Protein AF-A0A9P6BIK3-F1 (afdb_monomer)

Sequence (146 aa):
MAERALLTRTKIQDAINNRCEQMKGCTSKMLDSILERHKGKVAIDRVQVAAGDNAVNEQDPSVVKETVAAHFKDWHGPRRILPLEDQPRWKAQYEPKDWIDPAWYQGLMSPPTQEEFKAAISNSPIRKAPGHSGVSNDLFMRQGDL

Mean predicted aligned error: 14.15 Å

Foldseek 3Di:
DVVVVVVVVVVVVVVVVVLVVCVVPPVVVNCCVVVVVDPPDDDQQWDWDDDDPDTDIDRPPVVSVVVVVVVVCVVPDDDPDDPVVVVVVVVVVPPDDPPDDPVVCVCVPPDDDPVNVVVCLVPDDPPDQDDPVRDGSVVVVVVPHD

Solvent-accessible surface area (backbone atoms only — not comparable to full-atom values): 9235 Å² total; per-residue (Å²): 113,68,68,62,53,51,56,49,51,51,53,52,50,52,53,52,52,53,48,59,48,22,66,75,78,35,51,65,61,44,49,29,61,76,68,66,57,71,80,74,82,87,73,84,67,62,40,79,42,79,58,82,99,42,75,43,80,42,60,53,70,67,60,37,52,52,52,52,52,52,51,52,51,57,74,69,36,87,75,88,73,72,59,60,87,80,31,64,72,57,45,64,66,71,46,89,51,94,90,55,67,72,72,81,55,63,66,68,88,50,80,84,50,73,65,57,51,50,52,52,57,73,71,46,75,71,87,54,84,44,57,98,83,66,63,36,62,55,55,65,66,67,63,76,72,131

Structure (mmCIF, N/CA/C/O backbone):
data_AF-A0A9P6BIK3-F1
#
_entry.id   AF-A0A9P6BIK3-F1
#
loop_
_atom_site.group_PDB
_atom_site.id
_atom_site.type_symbol
_atom_site.label_atom_id
_atom_site.label_alt_id
_atom_site.label_comp_id
_atom_site.label_asym_id
_atom_site.label_entity_id
_atom_site.label_seq_id
_atom_site.pdbx_PDB_ins_code
_atom_site.Cartn_x
_atom_site.Cartn_y
_atom_site.Cartn_z
_atom_site.occupancy
_atom_site.B_iso_or_equiv
_atom_site.auth_seq_id
_atom_site.auth_comp_id
_atom_site.auth_asym_id
_atom_site.auth_atom_id
_atom_site.pdbx_PDB_model_num
ATOM 1 N N . MET A 1 1 ? 55.243 -21.955 -14.962 1.00 62.47 1 MET A N 1
ATOM 2 C CA . MET A 1 1 ? 54.424 -22.812 -14.062 1.00 62.47 1 MET A CA 1
ATOM 3 C C . MET A 1 1 ? 54.440 -22.341 -12.605 1.00 62.47 1 MET A C 1
ATOM 5 O O . MET A 1 1 ? 53.369 -22.269 -12.018 1.00 62.47 1 MET A O 1
ATOM 9 N N . ALA A 1 2 ? 55.593 -21.963 -12.038 1.00 77.19 2 ALA A N 1
ATOM 10 C CA . ALA A 1 2 ? 55.700 -21.490 -10.648 1.00 77.19 2 ALA A CA 1
ATOM 11 C C . ALA A 1 2 ? 54.886 -20.214 -10.335 1.00 77.19 2 ALA A C 1
ATOM 13 O O . ALA A 1 2 ? 54.229 -20.135 -9.303 1.00 77.19 2 ALA A O 1
ATOM 14 N N . GLU A 1 3 ? 54.853 -19.249 -11.255 1.00 83.19 3 GLU A N 1
ATOM 15 C CA . GLU A 1 3 ? 54.121 -17.983 -11.089 1.00 83.19 3 GLU A CA 1
ATOM 16 C C . GLU A 1 3 ? 52.601 -18.180 -10.956 1.00 83.19 3 GLU A C 1
ATOM 18 O O . GLU A 1 3 ? 51.952 -17.596 -10.092 1.00 83.19 3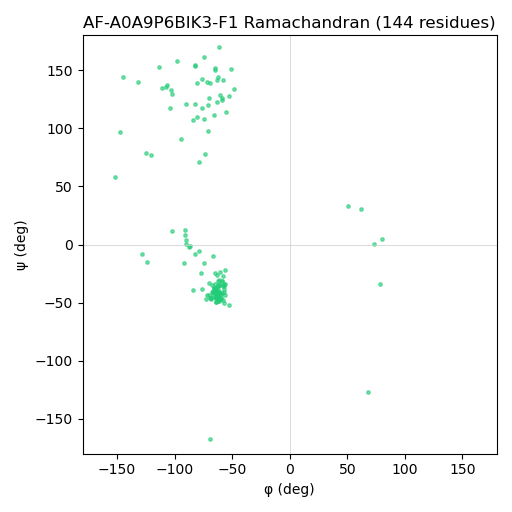 GLU A O 1
ATOM 23 N N . ARG A 1 4 ? 52.029 -19.097 -11.747 1.00 86.38 4 ARG A N 1
ATOM 24 C CA . ARG A 1 4 ? 50.607 -19.458 -11.666 1.00 86.38 4 ARG A CA 1
ATOM 25 C C . ARG A 1 4 ? 50.268 -20.138 -10.337 1.00 86.38 4 ARG A C 1
ATOM 27 O O . ARG A 1 4 ? 49.198 -19.894 -9.784 1.00 86.38 4 ARG A O 1
ATOM 34 N N . ALA A 1 5 ? 51.170 -20.974 -9.822 1.00 88.19 5 ALA A N 1
ATOM 35 C CA . ALA A 1 5 ? 51.005 -21.617 -8.521 1.00 88.19 5 ALA A CA 1
ATOM 36 C C . ALA A 1 5 ? 51.063 -20.591 -7.377 1.00 88.19 5 ALA A C 1
ATOM 38 O O . ALA A 1 5 ? 50.228 -20.635 -6.473 1.00 88.19 5 ALA A O 1
ATOM 39 N N . LEU A 1 6 ? 51.980 -19.620 -7.459 1.00 91.75 6 LEU A N 1
ATOM 40 C CA . LEU A 1 6 ? 52.075 -18.516 -6.504 1.00 91.75 6 LEU A CA 1
ATOM 41 C C . LEU A 1 6 ? 50.801 -17.662 -6.509 1.00 91.75 6 LEU A C 1
ATOM 43 O O . LEU A 1 6 ? 50.211 -17.453 -5.453 1.00 91.75 6 LEU A O 1
ATOM 47 N N . LEU A 1 7 ? 50.325 -17.265 -7.691 1.00 94.06 7 LEU A N 1
ATOM 48 C CA . LEU A 1 7 ? 49.086 -16.499 -7.851 1.00 94.06 7 LEU A CA 1
ATOM 49 C C . LEU A 1 7 ? 47.857 -17.249 -7.313 1.00 94.06 7 LEU A C 1
ATOM 51 O O . LEU A 1 7 ? 46.916 -16.653 -6.797 1.00 94.06 7 LEU A O 1
ATOM 55 N N . THR A 1 8 ? 47.837 -18.572 -7.454 1.00 92.25 8 THR A N 1
ATOM 56 C CA . THR A 1 8 ? 46.741 -19.394 -6.924 1.00 92.25 8 THR A CA 1
ATOM 57 C C . THR A 1 8 ? 46.785 -19.418 -5.399 1.00 92.25 8 THR A C 1
ATOM 59 O O . THR A 1 8 ? 45.757 -19.240 -4.749 1.00 92.25 8 THR A O 1
ATOM 62 N N . ARG A 1 9 ? 47.978 -19.575 -4.815 1.00 93.50 9 ARG A N 1
ATOM 63 C CA . ARG A 1 9 ? 48.172 -19.562 -3.362 1.00 93.50 9 ARG A CA 1
ATOM 64 C C . ARG A 1 9 ? 47.781 -18.222 -2.740 1.00 93.50 9 ARG A C 1
ATOM 66 O O . ARG A 1 9 ? 47.122 -18.228 -1.704 1.00 93.50 9 ARG A O 1
ATOM 73 N N . THR A 1 10 ? 48.150 -17.102 -3.360 1.00 94.69 10 THR A N 1
ATOM 74 C CA . THR A 1 10 ? 47.768 -15.771 -2.862 1.00 94.69 10 THR A CA 1
ATOM 75 C C . THR A 1 10 ? 46.255 -15.594 -2.885 1.00 94.69 10 THR A C 1
ATOM 77 O O . THR A 1 10 ? 45.674 -15.286 -1.853 1.00 94.69 10 THR A O 1
ATOM 80 N N . LYS A 1 11 ? 45.590 -15.944 -3.994 1.00 94.19 11 LYS A N 1
ATOM 81 C CA . LYS A 1 11 ? 44.120 -15.896 -4.097 1.00 94.19 11 LYS A CA 1
ATOM 82 C C . LYS A 1 11 ? 43.410 -16.738 -3.035 1.00 94.19 11 LYS A C 1
ATOM 84 O O . LYS A 1 11 ? 42.398 -16.305 -2.489 1.00 94.19 11 LYS A O 1
ATOM 89 N N . ILE A 1 12 ? 43.923 -17.937 -2.746 1.00 93.50 12 ILE A N 1
ATOM 90 C CA . ILE A 1 12 ? 43.374 -18.797 -1.686 1.00 93.50 12 ILE A CA 1
ATOM 91 C C . ILE A 1 12 ? 43.531 -18.116 -0.324 1.00 93.50 12 ILE A C 1
ATOM 93 O O . ILE A 1 12 ? 42.576 -18.074 0.451 1.00 93.50 12 ILE A O 1
ATOM 97 N N . GLN A 1 13 ? 44.708 -17.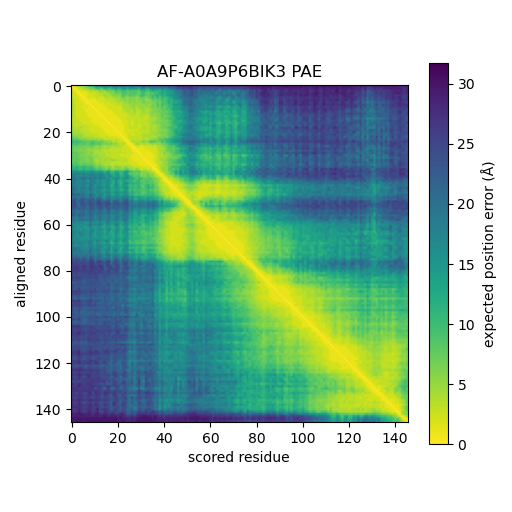556 -0.040 1.00 95.38 13 GLN A N 1
ATOM 98 C CA . GLN A 1 13 ? 44.965 -16.874 1.225 1.00 95.38 13 GLN A CA 1
ATOM 99 C C . GLN A 1 13 ? 44.080 -15.632 1.399 1.00 95.38 13 GLN A C 1
ATOM 101 O O . GLN A 1 13 ? 43.509 -15.435 2.471 1.00 95.38 13 GLN A O 1
ATOM 106 N N . ASP A 1 14 ? 43.909 -14.842 0.341 1.00 94.69 14 ASP A N 1
ATOM 107 C CA . ASP A 1 14 ? 43.051 -13.656 0.342 1.00 94.69 14 ASP A CA 1
ATOM 108 C C . ASP A 1 14 ? 41.586 -14.031 0.597 1.00 94.69 14 ASP A C 1
ATOM 110 O O . ASP A 1 14 ? 40.903 -13.389 1.396 1.00 94.69 14 ASP A O 1
ATOM 114 N N . ALA A 1 15 ? 41.107 -15.120 -0.014 1.00 89.75 15 ALA A N 1
ATOM 115 C CA . ALA A 1 15 ? 39.757 -15.629 0.218 1.00 89.75 15 ALA A CA 1
ATOM 116 C C . ALA A 1 15 ? 39.548 -16.095 1.671 1.00 89.75 15 ALA A C 1
ATOM 118 O O . ALA A 1 15 ? 38.490 -15.838 2.252 1.00 89.75 15 ALA A O 1
ATOM 119 N N . ILE A 1 16 ? 40.553 -16.744 2.272 1.00 91.44 16 ILE A N 1
ATOM 120 C CA . ILE A 1 16 ? 40.523 -17.156 3.684 1.00 91.44 16 ILE A CA 1
ATOM 121 C C . ILE A 1 16 ? 40.466 -15.926 4.595 1.00 91.44 16 ILE A C 1
ATOM 123 O O . ILE A 1 16 ? 39.603 -15.856 5.470 1.00 91.44 16 ILE A O 1
ATOM 127 N N . ASN A 1 17 ? 41.341 -14.945 4.370 1.00 92.69 17 ASN A N 1
ATOM 128 C CA . ASN A 1 17 ? 41.408 -13.732 5.183 1.00 92.69 17 ASN A CA 1
ATOM 129 C C . ASN A 1 17 ? 40.092 -12.943 5.113 1.00 92.69 17 ASN A C 1
ATOM 131 O O . ASN A 1 17 ? 39.511 -12.629 6.152 1.00 92.69 17 ASN A O 1
ATOM 135 N N . ASN A 1 18 ? 39.562 -12.731 3.904 1.00 88.94 18 ASN A N 1
ATOM 136 C CA . ASN A 1 18 ? 38.284 -12.052 3.688 1.00 88.94 18 ASN A CA 1
ATOM 137 C C . ASN A 1 18 ? 37.127 -12.784 4.397 1.00 88.94 18 ASN A C 1
ATOM 139 O O . ASN A 1 18 ? 36.299 -12.158 5.057 1.00 88.94 18 ASN A O 1
ATOM 143 N N . ARG A 1 19 ? 37.091 -14.125 4.357 1.00 86.19 19 ARG A N 1
ATOM 144 C CA . ARG A 1 19 ? 36.086 -14.906 5.101 1.00 86.19 19 ARG A CA 1
ATOM 145 C C . ARG A 1 19 ? 36.222 -14.724 6.617 1.00 86.19 19 ARG A C 1
ATOM 147 O O . ARG A 1 19 ? 35.214 -14.532 7.295 1.00 86.19 19 ARG A O 1
ATOM 154 N N . CYS A 1 20 ? 37.443 -14.756 7.148 1.00 8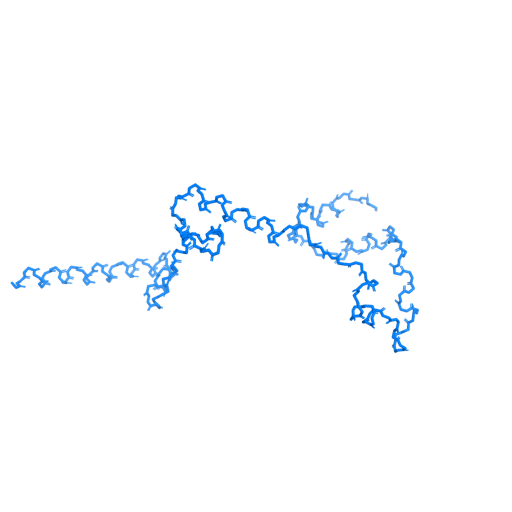9.75 20 CYS A N 1
ATOM 155 C CA . CYS A 1 20 ? 37.709 -14.533 8.572 1.00 89.75 20 CYS A CA 1
ATOM 156 C C . CYS A 1 20 ? 37.287 -13.129 9.035 1.00 89.75 20 CYS A C 1
ATOM 158 O O . CYS A 1 20 ? 36.791 -12.976 10.151 1.00 89.75 20 CYS A O 1
ATOM 160 N N . GLU A 1 21 ? 37.451 -12.111 8.193 1.00 90.88 21 GLU A N 1
ATOM 161 C CA . GLU A 1 21 ? 36.980 -10.748 8.462 1.00 90.88 21 GLU A CA 1
ATOM 162 C C . GLU A 1 21 ? 35.452 -10.651 8.427 1.00 90.88 21 GLU A C 1
ATOM 164 O O . GLU A 1 21 ? 34.838 -10.110 9.352 1.00 90.88 21 GLU A O 1
ATOM 169 N N . GLN A 1 22 ? 34.813 -11.235 7.408 1.00 89.94 22 GLN A N 1
ATOM 170 C CA . GLN A 1 22 ? 33.352 -11.256 7.300 1.00 89.94 22 GLN A CA 1
ATOM 171 C C . GLN A 1 22 ? 32.701 -11.999 8.471 1.00 89.94 22 GLN A C 1
ATOM 173 O O . GLN A 1 22 ? 31.660 -11.567 8.960 1.00 89.94 22 GLN A O 1
ATOM 178 N N . MET A 1 23 ? 33.335 -13.055 8.984 1.00 87.00 23 MET A N 1
ATOM 179 C CA . MET A 1 23 ? 32.874 -13.767 10.178 1.00 87.00 23 MET A CA 1
ATOM 180 C C . MET A 1 23 ? 32.856 -12.877 11.433 1.00 87.00 23 MET A C 1
ATOM 182 O O . MET A 1 23 ? 31.999 -13.064 12.292 1.00 87.00 23 MET A O 1
ATOM 186 N N . LYS A 1 24 ? 33.762 -11.895 11.535 1.00 87.56 24 LYS A N 1
ATOM 187 C CA . LYS A 1 24 ? 33.846 -10.979 12.686 1.00 87.56 24 LYS A CA 1
ATOM 188 C C . LYS A 1 24 ? 32.884 -9.794 12.585 1.00 87.56 24 LYS A C 1
ATOM 190 O O . LYS A 1 24 ? 32.334 -9.384 13.600 1.00 87.56 24 LYS A O 1
ATOM 195 N N . GLY A 1 25 ? 32.715 -9.222 11.389 1.00 85.88 25 GLY A N 1
ATOM 196 C CA . GLY A 1 25 ? 32.028 -7.931 11.221 1.00 85.88 25 GLY A CA 1
ATOM 197 C C . GLY A 1 25 ? 30.826 -7.916 10.274 1.00 85.88 25 GLY A C 1
ATOM 198 O O . GLY A 1 25 ? 30.075 -6.945 10.277 1.00 85.88 25 GLY A O 1
ATOM 199 N N . CYS A 1 26 ? 30.633 -8.940 9.438 1.00 84.44 26 CYS A N 1
ATOM 200 C CA . CYS A 1 26 ? 29.646 -8.937 8.348 1.00 84.44 26 CYS A CA 1
ATOM 201 C C . CYS A 1 26 ? 29.144 -10.360 8.021 1.00 84.44 26 CYS A C 1
ATOM 203 O O . CYS A 1 26 ? 29.251 -10.824 6.882 1.00 84.44 26 CYS A O 1
ATOM 205 N N . THR A 1 27 ? 28.566 -11.055 9.005 1.00 88.12 27 THR A N 1
ATOM 206 C CA . THR A 1 27 ? 28.116 -12.455 8.862 1.00 88.12 27 THR A CA 1
ATOM 207 C C . THR A 1 27 ? 27.089 -12.658 7.746 1.00 88.12 27 THR A C 1
ATOM 209 O O . THR A 1 27 ? 27.126 -13.688 7.080 1.00 88.12 27 THR A O 1
ATOM 212 N N . SER A 1 28 ? 26.234 -11.667 7.455 1.00 86.12 28 SER A N 1
ATOM 213 C CA . SER A 1 28 ? 25.321 -11.730 6.300 1.00 86.12 28 SER A CA 1
ATOM 214 C C . SER A 1 28 ? 26.077 -11.869 4.980 1.00 86.12 28 SER A C 1
ATOM 216 O O . SER A 1 28 ? 25.732 -12.731 4.185 1.00 86.12 28 SER A O 1
ATOM 218 N N . LYS A 1 29 ? 27.140 -11.080 4.759 1.00 84.69 29 LYS A N 1
ATOM 219 C CA . LYS A 1 29 ? 27.929 -11.153 3.516 1.00 84.69 29 LYS A CA 1
ATOM 220 C C . LYS A 1 29 ? 28.614 -12.512 3.367 1.00 84.69 29 LYS A C 1
ATOM 222 O O . LYS A 1 29 ? 28.670 -13.048 2.265 1.00 84.69 29 LYS A O 1
ATOM 227 N N . MET A 1 30 ? 29.082 -13.080 4.481 1.00 88.31 30 MET A N 1
ATOM 228 C CA . MET A 1 30 ? 29.643 -14.431 4.515 1.00 88.31 30 MET A CA 1
ATOM 229 C C . MET A 1 30 ? 28.596 -15.481 4.129 1.00 88.31 30 MET A C 1
ATOM 231 O O . MET A 1 30 ? 28.870 -16.330 3.284 1.00 88.31 30 MET A O 1
ATOM 235 N N . LEU A 1 31 ? 27.398 -15.417 4.721 1.00 87.88 31 LEU A N 1
ATOM 236 C CA . LEU A 1 31 ? 26.297 -16.326 4.397 1.00 87.88 31 LEU A CA 1
ATOM 237 C C . LEU A 1 31 ? 25.859 -16.180 2.940 1.00 87.88 31 LEU A C 1
ATOM 239 O O . LEU A 1 31 ? 25.630 -17.187 2.279 1.00 87.88 31 LEU A O 1
ATOM 243 N N . ASP A 1 32 ? 25.795 -14.953 2.427 1.00 87.06 32 ASP A N 1
ATOM 244 C CA . ASP A 1 32 ? 25.436 -14.698 1.036 1.00 87.06 32 ASP A CA 1
ATOM 245 C C . ASP A 1 32 ? 26.490 -15.258 0.069 1.00 87.06 32 ASP A C 1
ATOM 247 O O . ASP A 1 32 ? 26.141 -15.826 -0.961 1.00 87.06 32 ASP A O 1
ATOM 251 N N . SER A 1 33 ? 27.775 -15.180 0.425 1.00 83.31 33 SER A N 1
ATOM 252 C CA . SER A 1 33 ? 28.873 -15.777 -0.343 1.00 83.31 33 SER A CA 1
ATOM 253 C C . SER A 1 33 ? 28.860 -17.312 -0.316 1.00 83.31 33 SER A C 1
ATOM 255 O O . SER A 1 33 ? 28.990 -17.932 -1.366 1.00 83.31 33 SER A O 1
ATOM 257 N N . ILE A 1 34 ? 28.690 -17.928 0.862 1.00 85.56 34 ILE A N 1
ATOM 258 C CA . ILE A 1 34 ? 28.687 -19.396 1.043 1.00 85.56 34 ILE A CA 1
ATOM 259 C C . ILE A 1 34 ? 27.478 -20.044 0.369 1.00 85.56 34 ILE A C 1
ATOM 261 O O . ILE A 1 34 ? 27.595 -21.125 -0.199 1.00 85.56 34 ILE A O 1
ATOM 265 N N . LEU A 1 35 ? 26.317 -19.402 0.471 1.00 89.38 35 LEU A N 1
ATOM 266 C CA . LEU A 1 35 ? 25.060 -19.916 -0.067 1.00 89.38 35 LEU A CA 1
ATOM 267 C C . LEU A 1 35 ? 24.806 -19.443 -1.503 1.00 89.38 35 LEU A C 1
ATOM 269 O O . LEU A 1 35 ? 23.696 -19.622 -1.997 1.00 89.38 35 LEU A O 1
ATOM 273 N N . GLU A 1 36 ? 25.790 -18.784 -2.130 1.00 83.50 36 GLU A N 1
ATOM 274 C CA . GLU A 1 36 ? 25.695 -18.208 -3.477 1.00 83.50 36 GLU A CA 1
ATOM 275 C C . GLU A 1 36 ? 24.452 -17.315 -3.666 1.00 83.50 36 GLU A C 1
ATOM 277 O O . GLU A 1 36 ? 23.876 -17.205 -4.750 1.00 83.50 36 GLU A O 1
ATOM 282 N N . ARG A 1 37 ? 24.030 -16.625 -2.599 1.00 84.94 37 ARG A N 1
ATOM 283 C CA . ARG A 1 37 ? 22.893 -15.696 -2.610 1.00 84.94 37 ARG A CA 1
ATOM 284 C C . ARG A 1 37 ? 23.322 -14.373 -3.221 1.00 84.94 37 ARG A C 1
ATOM 286 O O . ARG A 1 37 ? 23.438 -13.348 -2.551 1.00 84.94 37 ARG A O 1
ATOM 293 N N . HIS A 1 38 ? 23.542 -14.376 -4.525 1.00 74.69 38 HIS A N 1
ATOM 294 C CA . HIS A 1 38 ? 23.714 -13.139 -5.259 1.00 74.69 38 HIS A CA 1
ATOM 295 C C . HIS A 1 38 ? 22.337 -12.529 -5.543 1.00 74.69 38 HIS A C 1
ATOM 297 O O . HIS A 1 38 ? 21.571 -13.029 -6.367 1.00 74.69 38 HIS A O 1
ATOM 303 N N . LYS A 1 39 ? 22.009 -11.412 -4.885 1.00 71.69 39 LYS A N 1
ATOM 304 C CA . LYS A 1 39 ? 20.876 -10.581 -5.309 1.00 71.69 39 LYS A CA 1
ATOM 305 C C . LYS A 1 39 ? 21.275 -9.903 -6.615 1.00 71.69 39 LYS A C 1
ATOM 307 O O . LYS A 1 39 ? 21.995 -8.906 -6.603 1.00 71.69 39 LYS A O 1
ATOM 312 N N . GLY A 1 40 ? 20.855 -10.469 -7.746 1.00 70.00 40 GLY A N 1
ATOM 313 C CA . GLY A 1 40 ? 20.968 -9.786 -9.030 1.00 70.00 40 GLY A CA 1
ATOM 314 C C . GLY A 1 40 ? 20.327 -8.406 -8.914 1.00 70.00 40 GLY A C 1
ATOM 315 O O . GLY A 1 40 ? 19.196 -8.286 -8.442 1.00 70.00 40 GLY A O 1
ATOM 316 N N . LYS A 1 41 ? 21.057 -7.353 -9.294 1.00 74.81 41 LYS A N 1
ATOM 317 C CA . LYS A 1 41 ? 20.428 -6.046 -9.475 1.00 74.81 41 LYS A CA 1
ATOM 318 C C . LYS A 1 41 ? 19.472 -6.194 -10.653 1.00 74.81 41 LYS A C 1
ATOM 320 O O . LYS A 1 41 ? 19.921 -6.410 -11.773 1.00 74.81 41 LYS A O 1
ATOM 325 N N . VAL A 1 42 ? 18.172 -6.132 -10.385 1.00 78.81 42 VAL A N 1
ATOM 326 C CA . VAL A 1 42 ? 17.167 -6.051 -11.444 1.00 78.81 42 VAL A CA 1
ATOM 327 C C . VAL A 1 42 ? 17.228 -4.628 -11.982 1.00 78.81 42 VAL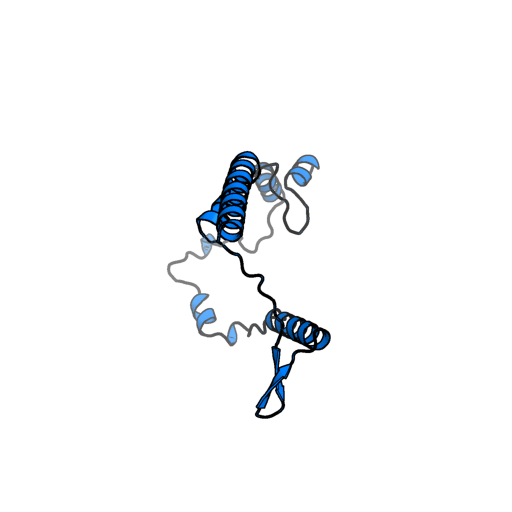 A C 1
ATOM 329 O O . VAL A 1 42 ? 16.867 -3.685 -11.279 1.00 78.81 42 VAL A O 1
ATOM 332 N N . ALA A 1 43 ? 17.753 -4.480 -13.192 1.00 84.62 43 ALA A N 1
ATOM 333 C CA . ALA A 1 43 ? 17.730 -3.238 -13.945 1.00 84.62 43 ALA A CA 1
ATOM 334 C C . ALA A 1 43 ? 16.729 -3.391 -15.093 1.00 84.62 43 ALA A C 1
ATOM 336 O O . ALA A 1 43 ? 16.680 -4.432 -15.750 1.00 84.62 43 ALA A O 1
ATOM 337 N N . ILE A 1 44 ? 15.894 -2.373 -15.296 1.00 87.81 44 ILE A N 1
ATOM 338 C CA . ILE A 1 44 ? 15.013 -2.295 -16.460 1.00 87.81 44 ILE A CA 1
ATOM 339 C C . ILE A 1 44 ? 15.765 -1.467 -17.494 1.00 87.81 44 ILE A C 1
ATOM 341 O O . ILE A 1 44 ? 15.687 -0.243 -17.480 1.00 87.81 44 ILE A O 1
ATOM 345 N N . ASP A 1 45 ? 16.533 -2.146 -18.341 1.00 90.44 45 ASP A N 1
ATOM 346 C CA . ASP A 1 45 ? 17.354 -1.494 -19.371 1.00 90.44 45 ASP A CA 1
ATOM 347 C C . ASP A 1 45 ? 16.608 -1.351 -20.703 1.00 90.44 45 ASP A C 1
ATOM 349 O O . ASP A 1 45 ? 17.045 -0.624 -21.592 1.00 90.44 45 ASP A O 1
ATOM 353 N N . ARG A 1 46 ? 15.505 -2.091 -20.871 1.00 90.44 46 ARG A N 1
ATOM 354 C CA . ARG A 1 46 ? 14.725 -2.136 -22.109 1.00 90.44 46 ARG A CA 1
ATOM 355 C C . ARG A 1 46 ? 13.244 -2.272 -21.818 1.00 90.44 46 ARG A C 1
ATOM 357 O O . ARG A 1 46 ? 12.861 -2.998 -20.899 1.00 90.44 46 ARG A O 1
ATOM 364 N N . VAL A 1 47 ? 12.424 -1.623 -22.635 1.00 91.94 47 VAL A N 1
ATOM 365 C CA . VAL A 1 47 ? 10.961 -1.716 -22.561 1.00 91.94 47 VAL A CA 1
ATOM 366 C C . VAL A 1 47 ? 10.405 -1.964 -23.955 1.00 91.94 47 VAL A C 1
ATOM 368 O O . VAL A 1 47 ? 10.889 -1.398 -24.931 1.00 91.94 47 VAL A O 1
ATOM 371 N N . GLN A 1 48 ? 9.392 -2.823 -24.053 1.00 89.88 48 GLN A N 1
ATOM 372 C CA . GLN A 1 48 ? 8.645 -2.997 -25.293 1.00 89.88 48 GLN A CA 1
ATOM 373 C C . GLN A 1 48 ? 7.593 -1.904 -25.417 1.00 89.88 48 GLN A C 1
ATOM 375 O O . GLN A 1 48 ? 6.714 -1.783 -24.563 1.00 89.88 48 GLN A O 1
ATOM 380 N N . VAL A 1 49 ? 7.681 -1.129 -26.493 1.00 85.62 49 VAL A N 1
ATOM 381 C CA . VAL A 1 49 ? 6.708 -0.095 -26.841 1.00 85.62 49 VAL A CA 1
ATOM 382 C C . VAL A 1 49 ? 5.954 -0.552 -28.087 1.00 85.62 49 VAL A C 1
ATOM 384 O O . VAL A 1 49 ? 6.552 -1.067 -29.036 1.00 85.62 49 VAL A O 1
ATOM 387 N N . ALA A 1 50 ? 4.629 -0.402 -28.074 1.00 84.38 50 ALA A N 1
ATOM 388 C CA . ALA A 1 50 ? 3.794 -0.724 -29.224 1.00 84.38 50 ALA A CA 1
ATOM 389 C C . ALA A 1 50 ? 4.035 0.290 -30.354 1.00 84.38 50 ALA A C 1
ATOM 391 O O . ALA A 1 50 ? 3.900 1.497 -30.156 1.00 84.38 50 ALA A O 1
ATOM 392 N N . ALA A 1 51 ? 4.367 -0.208 -31.542 1.00 79.31 51 ALA A N 1
ATOM 393 C CA . ALA A 1 51 ? 4.543 0.553 -32.772 1.00 79.31 51 ALA A CA 1
ATOM 394 C C . ALA A 1 51 ? 3.630 -0.045 -33.858 1.00 79.31 51 ALA A C 1
ATOM 396 O O . ALA A 1 51 ? 4.062 -0.823 -34.712 1.00 79.31 51 ALA A O 1
ATOM 397 N N . GLY A 1 52 ? 2.338 0.292 -33.794 1.00 80.31 52 GLY A N 1
ATOM 398 C CA . GLY A 1 52 ? 1.310 -0.315 -34.646 1.00 80.31 52 GLY A CA 1
ATOM 399 C C . GLY A 1 52 ? 1.100 -1.792 -34.300 1.00 80.31 52 GLY A C 1
ATOM 400 O O . GLY A 1 52 ? 0.916 -2.119 -33.131 1.00 80.31 52 GLY A O 1
ATOM 401 N N . ASP A 1 53 ? 1.176 -2.671 -35.303 1.00 79.12 53 ASP A N 1
ATOM 402 C CA . ASP A 1 53 ? 1.054 -4.131 -35.128 1.00 79.12 53 ASP A CA 1
ATOM 403 C C . ASP A 1 53 ? 2.336 -4.803 -34.596 1.00 79.12 53 ASP A C 1
ATOM 405 O O . ASP A 1 53 ? 2.340 -5.999 -34.311 1.00 79.12 53 ASP A O 1
ATOM 409 N N . ASN A 1 54 ? 3.435 -4.053 -34.449 1.00 79.81 54 ASN A N 1
ATOM 410 C CA . ASN A 1 54 ? 4.724 -4.572 -33.990 1.00 79.81 54 ASN A CA 1
ATOM 411 C C . ASN A 1 54 ? 5.116 -3.992 -32.625 1.00 79.81 54 ASN A C 1
ATOM 413 O O . ASN A 1 54 ? 4.762 -2.867 -32.283 1.00 79.81 54 ASN A O 1
ATOM 417 N N . ALA A 1 55 ? 5.911 -4.739 -31.856 1.00 85.00 55 ALA A N 1
ATOM 418 C CA . ALA A 1 55 ? 6.553 -4.242 -30.640 1.00 85.00 55 ALA A CA 1
ATOM 419 C C . ALA A 1 55 ? 8.027 -3.922 -30.919 1.00 85.00 55 ALA A C 1
ATOM 421 O O . ALA A 1 55 ? 8.759 -4.757 -31.456 1.00 85.00 55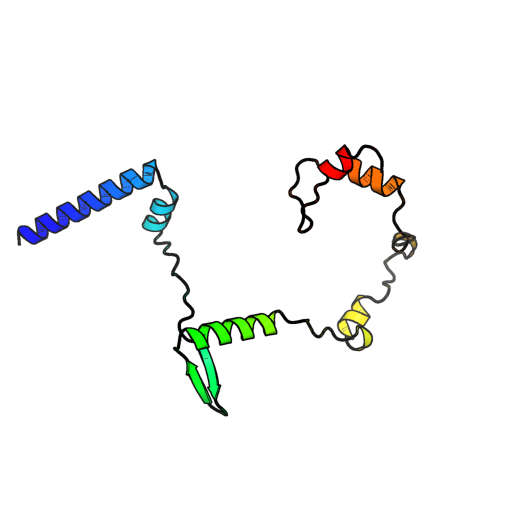 ALA A O 1
ATOM 422 N N . VAL A 1 56 ? 8.471 -2.725 -30.537 1.00 87.12 56 VAL A N 1
ATOM 423 C CA . VAL A 1 56 ? 9.874 -2.302 -30.643 1.00 87.12 56 VAL A CA 1
ATOM 424 C C . VAL A 1 56 ? 10.490 -2.279 -29.247 1.00 87.12 56 VAL A C 1
ATOM 426 O O . VAL A 1 56 ? 9.860 -1.837 -28.289 1.00 87.12 56 VAL A O 1
ATOM 429 N N . ASN A 1 57 ? 11.723 -2.777 -29.122 1.00 89.50 57 ASN A N 1
ATOM 430 C CA . ASN A 1 57 ? 12.482 -2.698 -27.875 1.00 89.50 57 ASN A CA 1
ATOM 431 C C . ASN A 1 57 ? 13.187 -1.344 -27.796 1.00 89.50 57 ASN A C 1
ATOM 433 O O . ASN A 1 57 ? 14.185 -1.131 -28.488 1.00 89.50 57 ASN A O 1
ATOM 437 N N . GLU A 1 58 ? 12.694 -0.471 -26.929 1.00 88.62 58 GLU A N 1
ATOM 438 C CA . GLU A 1 58 ? 13.341 0.794 -26.605 1.00 88.62 58 GLU A CA 1
ATOM 439 C C . GLU A 1 58 ? 14.469 0.569 -25.592 1.00 88.62 58 GLU A C 1
ATOM 441 O O . GLU A 1 58 ? 14.326 -0.235 -24.666 1.00 88.62 58 GLU A O 1
ATOM 446 N N . GLN A 1 59 ? 15.594 1.255 -25.791 1.00 91.69 59 GLN A N 1
ATOM 447 C CA . GLN A 1 59 ? 16.799 1.149 -24.959 1.00 91.69 59 GLN A CA 1
ATOM 448 C C . GLN A 1 59 ? 17.305 2.517 -24.486 1.00 91.69 59 GLN A C 1
ATOM 450 O O . GLN A 1 59 ? 18.230 2.561 -23.675 1.00 91.69 59 GLN A O 1
ATOM 455 N N . ASP A 1 60 ? 16.739 3.625 -24.980 1.00 92.06 60 ASP A N 1
ATOM 456 C CA . ASP A 1 60 ? 17.086 4.952 -24.490 1.00 92.06 60 ASP A CA 1
ATOM 457 C C . ASP A 1 60 ? 16.700 5.088 -23.003 1.00 92.06 60 ASP A C 1
ATOM 459 O O . ASP A 1 60 ? 15.524 4.925 -22.654 1.00 92.06 60 ASP A O 1
ATOM 463 N N . PRO A 1 61 ? 17.650 5.408 -22.103 1.00 91.44 61 PRO A N 1
ATOM 464 C CA . PRO A 1 61 ? 17.379 5.466 -20.669 1.00 91.44 61 PRO A CA 1
ATOM 465 C C . PRO A 1 61 ? 16.283 6.462 -20.277 1.00 91.44 61 PRO A C 1
ATOM 467 O O . PRO A 1 61 ? 15.577 6.236 -19.289 1.00 91.44 61 PRO A O 1
ATOM 470 N N . SER A 1 62 ? 16.134 7.564 -21.020 1.00 91.50 62 SER A N 1
ATOM 471 C CA . SER A 1 62 ? 15.114 8.575 -20.725 1.00 91.50 62 SER A CA 1
ATOM 472 C C . SER A 1 62 ? 13.732 8.046 -21.089 1.00 91.50 62 SER A C 1
ATOM 474 O O . SER A 1 62 ? 12.822 8.101 -20.257 1.00 91.50 62 SER A O 1
ATOM 476 N N . VAL A 1 63 ? 13.601 7.450 -22.278 1.00 90.81 63 VAL A N 1
ATOM 477 C CA . VAL A 1 63 ? 12.336 6.868 -22.751 1.00 90.81 63 VAL A CA 1
ATOM 478 C C . VAL A 1 63 ? 11.930 5.656 -21.910 1.00 90.81 63 VAL A C 1
ATOM 480 O O . VAL A 1 63 ? 10.764 5.535 -21.526 1.00 90.81 63 VAL A O 1
ATOM 483 N N . VAL A 1 64 ? 12.877 4.788 -21.540 1.00 92.00 64 VAL A N 1
ATOM 484 C CA . VAL A 1 64 ? 12.626 3.651 -20.638 1.00 92.00 64 VAL A CA 1
ATOM 485 C C . VAL A 1 64 ? 12.081 4.138 -19.296 1.00 92.00 64 VAL A C 1
ATOM 487 O O . VAL A 1 64 ? 11.057 3.641 -18.825 1.00 92.00 64 VAL A O 1
ATOM 490 N N . LYS A 1 65 ? 12.717 5.147 -18.692 1.00 92.56 65 LYS A N 1
ATOM 491 C CA . LYS A 1 65 ? 12.283 5.701 -17.405 1.00 92.56 65 LYS A CA 1
ATOM 492 C C . LYS A 1 65 ? 10.878 6.296 -17.477 1.00 92.56 65 LYS A C 1
ATOM 494 O O . LYS A 1 65 ? 10.069 6.043 -16.583 1.00 92.56 65 LYS A O 1
ATOM 499 N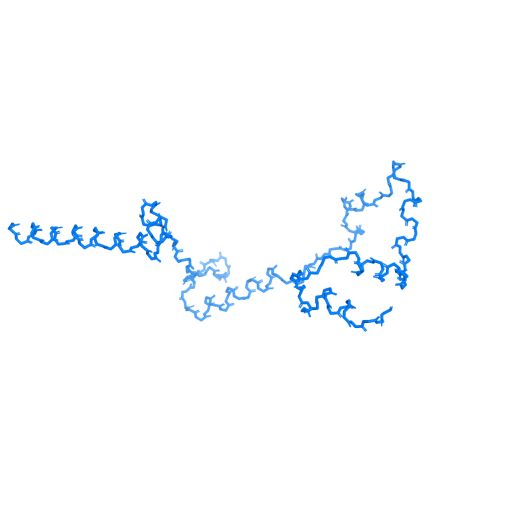 N . GLU A 1 66 ? 10.594 7.081 -18.511 1.00 92.94 66 GLU A N 1
ATOM 500 C CA . GLU A 1 66 ? 9.280 7.695 -18.708 1.00 92.94 66 GLU A CA 1
ATOM 501 C C . GLU A 1 66 ? 8.194 6.637 -18.927 1.00 92.94 66 GLU A C 1
ATOM 503 O O . GLU A 1 66 ? 7.162 6.664 -18.255 1.00 92.94 66 GLU A O 1
ATOM 508 N N . THR A 1 67 ? 8.461 5.649 -19.782 1.00 91.56 67 THR A N 1
ATOM 509 C CA . THR A 1 67 ? 7.517 4.568 -20.093 1.00 91.56 67 THR A CA 1
ATOM 510 C C . THR A 1 67 ? 7.202 3.728 -18.858 1.00 91.56 67 THR A C 1
ATOM 512 O O . THR A 1 67 ? 6.038 3.439 -18.582 1.00 91.56 67 THR A O 1
ATOM 515 N N . VAL A 1 68 ? 8.219 3.373 -18.066 1.00 91.50 68 VAL A N 1
ATOM 516 C CA . VAL A 1 68 ? 8.039 2.635 -16.807 1.00 91.50 68 VAL A CA 1
ATOM 517 C C . VAL A 1 68 ? 7.207 3.449 -15.816 1.00 91.50 68 VAL A C 1
ATOM 519 O O . VAL A 1 68 ? 6.268 2.921 -15.217 1.00 91.50 68 VAL A O 1
ATOM 522 N N . ALA A 1 69 ? 7.514 4.738 -15.655 1.00 91.25 69 ALA A N 1
ATOM 523 C CA . ALA A 1 69 ? 6.764 5.612 -14.758 1.00 91.25 69 ALA A CA 1
ATOM 524 C C . ALA A 1 69 ? 5.295 5.742 -15.187 1.00 91.25 69 ALA A C 1
ATOM 526 O O . ALA A 1 69 ? 4.401 5.647 -14.344 1.00 91.25 69 ALA A O 1
ATOM 527 N N . ALA A 1 70 ? 5.039 5.915 -16.486 1.00 90.62 70 ALA A N 1
ATOM 528 C CA . ALA A 1 70 ? 3.694 5.990 -17.041 1.00 90.62 70 ALA A CA 1
ATOM 529 C C . ALA A 1 70 ? 2.923 4.677 -16.839 1.00 90.62 70 ALA A C 1
ATOM 531 O O . ALA A 1 70 ? 1.797 4.711 -16.344 1.00 90.62 70 ALA A O 1
ATOM 532 N N . HIS A 1 71 ? 3.546 3.532 -17.133 1.00 89.69 71 HIS A N 1
ATOM 533 C CA . HIS A 1 71 ? 2.940 2.212 -16.960 1.00 89.69 71 HIS A CA 1
ATOM 534 C C . HIS A 1 71 ? 2.493 1.972 -15.515 1.00 89.69 71 HIS A C 1
ATOM 536 O O . HIS A 1 71 ? 1.340 1.624 -15.270 1.00 89.69 71 HIS A O 1
ATOM 542 N N . PHE A 1 72 ? 3.374 2.208 -14.539 1.00 89.25 72 PHE A N 1
ATOM 543 C CA . PHE A 1 72 ? 3.019 2.006 -13.133 1.00 89.25 72 PHE A CA 1
ATOM 544 C C . PHE A 1 72 ? 2.025 3.045 -12.621 1.00 89.25 72 PHE A C 1
ATOM 546 O O . PHE A 1 72 ? 1.178 2.715 -11.793 1.00 89.25 72 PHE A O 1
ATOM 553 N N . LYS A 1 73 ? 2.079 4.285 -13.116 1.00 88.69 73 LYS A N 1
ATOM 554 C CA . LYS A 1 73 ? 1.078 5.300 -12.779 1.00 88.69 73 LYS A CA 1
ATOM 555 C C . LYS A 1 73 ? -0.316 4.902 -13.264 1.00 88.69 73 LYS A C 1
ATOM 557 O O . LYS A 1 73 ? -1.272 5.116 -12.527 1.00 88.69 73 LYS A O 1
ATOM 562 N N . ASP A 1 74 ? -0.430 4.341 -14.465 1.00 86.94 74 ASP A N 1
ATOM 563 C CA . ASP A 1 74 ? -1.704 3.863 -15.010 1.00 86.94 74 ASP A CA 1
ATOM 564 C C . ASP A 1 74 ? -2.184 2.593 -14.293 1.00 86.94 74 ASP A C 1
ATOM 566 O O . ASP A 1 74 ? -3.331 2.521 -13.853 1.00 86.94 74 ASP A O 1
ATOM 570 N N . TRP A 1 75 ? -1.276 1.643 -14.042 1.00 86.00 75 TRP A N 1
ATOM 571 C CA . TRP A 1 75 ? -1.559 0.431 -13.265 1.00 86.00 75 TRP A CA 1
ATOM 572 C C . TRP A 1 75 ? -2.098 0.743 -11.862 1.00 86.00 75 TRP A C 1
ATOM 574 O O . TRP A 1 75 ? -3.050 0.121 -11.388 1.00 86.00 75 TRP A O 1
ATOM 584 N N . HIS A 1 76 ? -1.484 1.718 -11.187 1.00 83.00 76 HIS A N 1
ATOM 585 C CA . HIS A 1 76 ? -1.910 2.217 -9.877 1.00 83.00 76 HIS A CA 1
ATOM 586 C C . HIS A 1 76 ? -2.890 3.392 -9.970 1.00 83.00 76 HIS A C 1
ATOM 588 O O . HIS A 1 76 ? -3.153 4.055 -8.962 1.00 83.00 76 HIS A O 1
ATOM 594 N N . GLY A 1 77 ? -3.428 3.658 -11.159 1.00 78.25 77 GLY A N 1
ATOM 595 C CA . GLY A 1 77 ? -4.416 4.697 -11.380 1.00 78.25 77 GLY A CA 1
ATOM 596 C C . GLY A 1 77 ? -5.699 4.448 -10.580 1.00 78.25 77 GLY A C 1
ATOM 597 O O . GLY A 1 77 ? -5.894 3.375 -9.994 1.00 78.25 77 GLY A O 1
ATOM 598 N N . PRO A 1 78 ? -6.605 5.440 -10.531 1.00 78.00 78 PRO A N 1
ATOM 599 C CA . PRO A 1 78 ? -7.896 5.271 -9.883 1.00 78.00 78 PRO A CA 1
ATOM 600 C C . PRO A 1 78 ? -8.606 4.060 -10.488 1.00 78.00 78 PRO A C 1
ATOM 602 O O . PRO A 1 78 ? -8.951 4.039 -11.671 1.00 78.00 78 PRO A O 1
ATOM 605 N N . ARG A 1 79 ? -8.795 3.022 -9.666 1.00 75.56 79 ARG A N 1
ATOM 606 C CA . ARG A 1 79 ? -9.493 1.812 -10.092 1.00 75.56 79 ARG A CA 1
ATOM 607 C C . ARG A 1 79 ? -10.891 2.199 -10.550 1.00 75.56 79 ARG A C 1
ATOM 609 O O . ARG A 1 79 ? -11.644 2.813 -9.797 1.00 75.56 79 ARG A O 1
ATOM 616 N N . ARG A 1 80 ? -11.248 1.796 -11.770 1.00 76.75 80 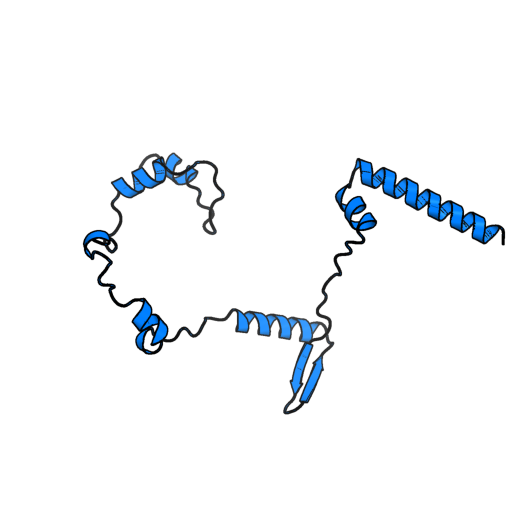ARG A N 1
ATOM 617 C CA . ARG A 1 80 ? -12.620 1.881 -12.279 1.00 76.75 80 ARG A CA 1
ATOM 618 C C . ARG A 1 80 ? -13.449 0.794 -11.598 1.00 76.75 80 ARG A C 1
ATOM 620 O O . ARG A 1 80 ? -13.641 -0.288 -12.143 1.00 76.75 80 ARG A O 1
ATOM 627 N N . ILE A 1 81 ? -13.841 1.052 -10.354 1.00 80.38 81 ILE A N 1
ATOM 628 C CA . ILE A 1 81 ? -14.751 0.185 -9.608 1.00 80.38 81 ILE A CA 1
ATOM 629 C C . ILE A 1 81 ? -16.147 0.457 -10.164 1.00 80.38 81 ILE A C 1
ATOM 631 O O . ILE A 1 81 ? -16.624 1.588 -10.103 1.00 80.38 81 ILE A O 1
ATOM 635 N N . LEU A 1 82 ? -16.766 -0.564 -10.754 1.00 83.75 82 LEU A N 1
ATOM 636 C CA . LEU A 1 82 ? -18.152 -0.472 -11.201 1.00 83.75 82 LEU A CA 1
ATOM 637 C C . LEU A 1 82 ? -19.079 -0.281 -9.986 1.00 83.75 82 LEU A C 1
ATOM 639 O O . LEU A 1 82 ? -18.749 -0.766 -8.899 1.00 83.75 82 LEU A O 1
ATOM 643 N N . PRO A 1 83 ? -20.237 0.374 -10.138 1.00 87.00 83 PRO A N 1
ATOM 644 C CA . PRO A 1 83 ? -21.282 0.359 -9.117 1.00 87.00 83 PRO A CA 1
ATOM 645 C C . PRO A 1 83 ? -21.618 -1.075 -8.672 1.00 87.00 83 PRO A C 1
ATOM 647 O O . PRO A 1 83 ? -21.447 -2.031 -9.434 1.00 87.00 83 PRO A O 1
ATOM 650 N N . LEU A 1 84 ? -22.067 -1.253 -7.426 1.00 85.50 84 LEU A N 1
ATOM 651 C CA . LEU A 1 84 ? -22.400 -2.582 -6.889 1.00 85.50 84 LEU A CA 1
ATOM 652 C C . LEU A 1 84 ? -23.541 -3.235 -7.686 1.00 85.50 84 LEU A C 1
ATOM 654 O O . LEU A 1 84 ? -23.588 -4.456 -7.836 1.00 85.50 84 LEU A O 1
ATOM 658 N N . GLU A 1 85 ? -24.428 -2.404 -8.228 1.00 86.50 85 GLU A N 1
ATOM 659 C CA . GLU A 1 85 ? -25.554 -2.758 -9.087 1.00 86.50 85 GLU A CA 1
ATOM 660 C C . GLU A 1 85 ? -25.102 -3.519 -10.338 1.00 86.50 85 GLU A C 1
ATOM 662 O O . GLU A 1 85 ? -25.765 -4.474 -10.744 1.00 86.50 85 GLU A O 1
ATOM 667 N N . ASP A 1 86 ? -23.935 -3.159 -10.873 1.00 89.50 86 ASP A N 1
ATOM 668 C CA . ASP A 1 86 ? -23.326 -3.761 -12.062 1.00 89.50 86 ASP A CA 1
ATOM 669 C C . ASP A 1 86 ? -22.412 -4.954 -11.713 1.00 89.50 86 ASP A C 1
ATOM 671 O O . ASP A 1 86 ? -21.760 -5.538 -12.583 1.00 89.50 86 ASP A O 1
ATOM 675 N N . GLN A 1 87 ? -22.345 -5.341 -10.432 1.00 91.38 87 GLN A N 1
ATOM 676 C CA . GLN A 1 87 ? -21.491 -6.414 -9.920 1.00 91.38 87 GLN A CA 1
ATOM 677 C C . GLN A 1 87 ? -22.321 -7.530 -9.256 1.00 91.38 87 GLN A C 1
ATOM 679 O O . GLN A 1 87 ? -22.328 -7.659 -8.026 1.00 91.38 87 GLN A O 1
ATOM 684 N N . PRO A 1 88 ? -22.978 -8.412 -10.039 1.00 91.31 88 PRO A N 1
ATOM 685 C CA . PRO A 1 88 ? -23.959 -9.381 -9.532 1.00 91.31 88 PRO A CA 1
ATOM 686 C C . PRO A 1 88 ? -23.398 -10.330 -8.466 1.00 91.31 88 PRO A C 1
ATOM 688 O O . PRO A 1 88 ? -24.085 -10.652 -7.499 1.00 91.31 88 PRO A O 1
ATOM 691 N N . ARG A 1 89 ? -22.125 -10.730 -8.592 1.00 93.31 89 ARG A N 1
ATOM 692 C CA . ARG A 1 89 ? -21.437 -11.559 -7.590 1.00 93.31 89 ARG A CA 1
ATOM 693 C C . ARG A 1 89 ? -21.388 -10.876 -6.221 1.00 93.31 89 ARG A C 1
ATOM 695 O O . ARG A 1 89 ? -21.649 -11.519 -5.210 1.00 93.31 89 ARG A O 1
ATOM 702 N N . TRP A 1 90 ? -21.021 -9.598 -6.188 1.00 92.31 90 TRP A N 1
ATOM 703 C CA . TRP A 1 90 ? -20.900 -8.849 -4.939 1.00 92.31 90 TRP A CA 1
ATOM 704 C C . TRP A 1 90 ? -22.262 -8.465 -4.390 1.00 92.31 90 TRP A C 1
ATOM 706 O O . TRP A 1 90 ? -22.474 -8.591 -3.189 1.00 92.31 90 TRP A O 1
ATOM 716 N N . LYS A 1 91 ? -23.205 -8.100 -5.263 1.00 92.75 91 LYS A N 1
ATOM 717 C CA . LYS A 1 91 ? -24.593 -7.858 -4.872 1.00 92.75 91 LYS A CA 1
ATOM 718 C C . LYS A 1 91 ? -25.166 -9.052 -4.099 1.00 92.75 91 LYS A C 1
ATOM 720 O O . LYS A 1 91 ? -25.588 -8.880 -2.964 1.00 92.75 91 LYS A O 1
ATOM 725 N N . ALA A 1 92 ? -25.053 -10.265 -4.645 1.00 91.81 92 ALA A N 1
ATOM 726 C CA . ALA A 1 92 ? -25.502 -11.487 -3.971 1.00 91.81 92 ALA A CA 1
ATOM 727 C C . ALA A 1 92 ? -24.711 -11.802 -2.682 1.00 91.81 92 ALA A C 1
ATOM 729 O O . ALA A 1 92 ? -25.248 -12.342 -1.711 1.00 91.81 92 ALA A O 1
ATOM 730 N N . GLN A 1 93 ? -23.416 -11.476 -2.643 1.00 92.62 93 GLN A N 1
ATOM 731 C CA . GLN A 1 93 ? -22.590 -11.698 -1.454 1.00 92.62 93 GLN A CA 1
ATOM 732 C C . GLN A 1 93 ? -23.044 -10.833 -0.271 1.00 92.62 93 GLN A C 1
ATOM 734 O O . GLN A 1 93 ? -23.088 -11.335 0.852 1.00 92.62 93 GLN A O 1
ATOM 739 N N . TYR A 1 94 ? -23.378 -9.568 -0.528 1.00 90.06 94 TYR A N 1
ATOM 740 C CA . TYR A 1 94 ? -23.752 -8.585 0.493 1.00 90.06 94 TYR A CA 1
ATOM 741 C C . TYR A 1 94 ? -25.251 -8.543 0.810 1.00 90.06 94 TYR A C 1
ATOM 743 O O . TYR A 1 94 ? -25.662 -7.767 1.671 1.00 90.06 94 TYR A O 1
ATOM 751 N N . GLU A 1 95 ? -26.071 -9.372 0.162 1.00 90.88 95 GLU A N 1
ATOM 752 C CA . GLU A 1 95 ? -27.466 -9.549 0.568 1.00 90.88 95 GLU A CA 1
ATOM 753 C C . GLU A 1 95 ? -27.561 -10.026 2.027 1.00 90.88 95 GLU A C 1
ATOM 755 O O . GLU A 1 95 ? -26.746 -10.867 2.440 1.00 90.88 95 GLU A O 1
ATOM 760 N N . PRO A 1 96 ? -28.557 -9.529 2.793 1.00 90.12 96 PRO A N 1
ATOM 761 C CA . PRO A 1 96 ? -28.829 -10.002 4.143 1.00 90.12 96 PRO A CA 1
ATOM 762 C C . PRO A 1 96 ? -28.883 -11.526 4.177 1.00 90.12 96 PRO A C 1
ATOM 764 O O . PRO A 1 96 ? -29.483 -12.160 3.309 1.00 90.12 96 PRO A O 1
ATOM 767 N N . LYS A 1 97 ? -28.208 -12.119 5.158 1.00 92.50 97 LYS A N 1
ATOM 768 C CA . LYS A 1 97 ? -28.189 -13.568 5.334 1.00 92.50 97 LYS A CA 1
ATOM 769 C C . LYS A 1 97 ? -29.120 -13.936 6.474 1.00 92.50 97 LYS A C 1
ATOM 771 O O . LYS A 1 97 ? -29.009 -13.362 7.549 1.00 92.50 97 LYS A O 1
ATOM 776 N N . ASP A 1 98 ? -29.959 -14.943 6.264 1.00 93.31 98 ASP A N 1
ATOM 777 C CA . ASP A 1 98 ? -30.977 -15.364 7.239 1.00 93.31 98 ASP A CA 1
ATOM 778 C C . ASP A 1 98 ? -30.390 -15.826 8.583 1.00 93.31 98 ASP A C 1
ATOM 780 O O . ASP A 1 98 ? -31.058 -15.796 9.610 1.00 93.31 98 ASP A O 1
ATOM 784 N N . TRP A 1 99 ? -29.128 -16.262 8.583 1.00 93.62 99 TRP A N 1
ATOM 785 C CA . TRP A 1 99 ? -28.405 -16.704 9.777 1.00 93.62 99 TRP A CA 1
ATOM 786 C C . TRP A 1 99 ? -27.707 -15.564 10.534 1.00 93.62 99 TRP A C 1
ATOM 788 O O . TRP A 1 99 ? -27.063 -15.816 11.552 1.00 93.62 99 TRP A O 1
ATOM 798 N N . ILE A 1 100 ? -27.798 -14.329 10.038 1.00 91.50 100 ILE A N 1
ATOM 799 C CA . ILE A 1 100 ? -27.230 -13.143 10.673 1.00 91.50 100 ILE A CA 1
ATOM 800 C C . ILE A 1 100 ? -28.369 -12.360 11.318 1.00 91.50 100 ILE A C 1
ATOM 802 O O . ILE A 1 100 ? -29.255 -11.865 10.626 1.00 91.50 100 ILE A O 1
ATOM 806 N N . ASP A 1 101 ? -28.319 -12.212 12.640 1.00 93.12 101 ASP A N 1
ATOM 807 C CA . ASP A 1 101 ? -29.282 -11.396 13.375 1.00 93.12 101 ASP A CA 1
ATOM 808 C C . ASP A 1 101 ? -29.036 -9.898 13.089 1.00 93.12 101 ASP A C 1
ATOM 810 O O . ASP A 1 101 ? -27.952 -9.386 13.398 1.00 93.12 101 ASP A O 1
ATOM 814 N N . PRO A 1 102 ? -30.016 -9.160 12.526 1.00 88.62 102 PRO A N 1
ATOM 815 C CA . PRO A 1 102 ? -29.878 -7.726 12.279 1.00 88.62 102 PRO A CA 1
ATOM 816 C C . PRO A 1 102 ? -29.574 -6.907 13.541 1.00 88.62 102 PRO A C 1
ATOM 818 O O . PRO A 1 102 ? -28.941 -5.852 13.442 1.00 88.62 102 PRO A O 1
ATOM 821 N N . ALA A 1 103 ? -29.980 -7.378 14.725 1.00 92.94 103 ALA A N 1
ATOM 822 C CA . ALA A 1 103 ? -29.729 -6.693 15.990 1.00 92.94 103 ALA A CA 1
ATOM 823 C C . ALA A 1 103 ? -28.232 -6.610 16.338 1.00 92.94 103 ALA A C 1
ATOM 825 O O . ALA A 1 103 ? -27.821 -5.679 17.027 1.00 92.94 103 ALA A O 1
ATOM 826 N N . TRP A 1 104 ? -27.386 -7.513 15.822 1.00 93.06 104 TRP A N 1
ATOM 827 C CA . TRP A 1 104 ? -25.933 -7.467 16.056 1.00 93.06 104 TRP A CA 1
ATOM 828 C C . TRP A 1 104 ? -25.263 -6.220 15.483 1.00 93.06 104 TRP A C 1
ATOM 830 O O . TRP A 1 104 ? -24.222 -5.795 15.979 1.00 93.06 104 TRP A O 1
ATOM 840 N N . TYR A 1 105 ? -25.857 -5.631 14.447 1.00 90.31 105 TYR A N 1
ATOM 841 C CA . TYR A 1 105 ? -25.366 -4.409 13.816 1.00 90.31 105 TYR A CA 1
ATOM 842 C C . TYR A 1 105 ? -26.165 -3.176 14.242 1.00 90.31 105 TYR A C 1
ATOM 844 O O . TYR A 1 105 ? -26.022 -2.103 13.645 1.00 90.31 105 TYR A O 1
ATOM 852 N N . GLN A 1 106 ? -27.011 -3.299 15.268 1.00 91.81 106 GLN A N 1
ATOM 853 C CA . GLN A 1 106 ? -27.724 -2.159 15.819 1.00 91.81 106 GLN A CA 1
ATOM 854 C C . GLN A 1 106 ? -26.713 -1.116 16.312 1.00 91.81 106 GLN A C 1
ATOM 856 O O . GLN A 1 106 ? -25.827 -1.407 17.107 1.00 91.81 106 GLN A O 1
ATOM 861 N N . GLY A 1 107 ? -26.839 0.111 15.808 1.00 90.31 107 GLY A N 1
ATOM 862 C CA . GLY A 1 107 ? -25.917 1.196 16.138 1.00 90.31 107 GLY A CA 1
ATOM 863 C C . GLY A 1 107 ? -24.587 1.178 15.378 1.00 90.31 107 GLY A C 1
ATOM 864 O O . GLY A 1 107 ? -23.774 2.058 15.618 1.00 90.31 107 GLY A O 1
ATOM 865 N N . LEU A 1 108 ? -24.369 0.266 14.418 1.00 91.62 108 LEU A N 1
ATOM 866 C CA . LEU A 1 108 ? -23.135 0.239 13.612 1.00 91.62 108 LEU A CA 1
ATOM 867 C C . LEU A 1 108 ? -22.885 1.559 12.865 1.00 91.62 108 LEU A C 1
ATOM 869 O O . LEU A 1 108 ? -21.749 2.003 12.737 1.00 91.62 108 L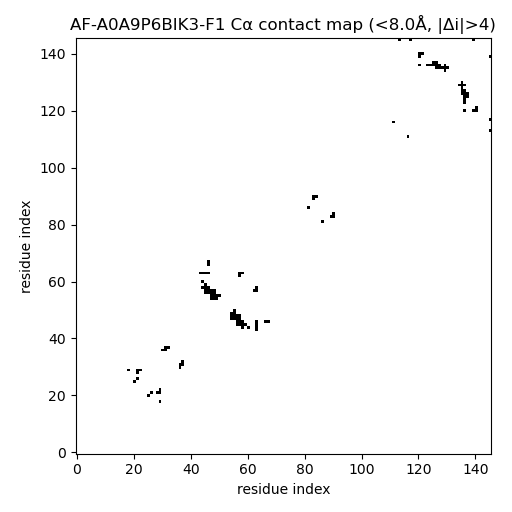EU A O 1
ATOM 873 N N . MET A 1 109 ? -23.958 2.169 12.355 1.00 92.81 109 MET A N 1
ATOM 874 C CA . MET A 1 109 ? -23.902 3.452 11.646 1.00 92.81 109 MET A CA 1
ATOM 875 C C . MET A 1 109 ? -24.017 4.657 12.589 1.00 92.81 109 MET A C 1
ATOM 877 O O . MET A 1 109 ? -23.968 5.796 12.124 1.00 92.81 109 MET A O 1
ATOM 881 N N . SER A 1 110 ? -24.196 4.429 13.893 1.00 93.62 110 SER A N 1
ATOM 882 C CA . SER A 1 110 ? -24.192 5.508 14.875 1.00 93.62 110 SER A CA 1
ATOM 883 C C . SER A 1 110 ? -22.765 6.030 15.046 1.00 93.62 110 SER A C 1
ATOM 885 O O . SER A 1 110 ? -21.821 5.238 15.077 1.00 93.62 110 SER A O 1
ATOM 887 N N . PRO A 1 111 ? -22.572 7.354 15.162 1.00 93.56 111 PRO A N 1
ATOM 888 C CA . PRO A 1 111 ? -21.258 7.891 15.479 1.00 93.56 111 PRO A CA 1
ATOM 889 C C . PRO A 1 111 ? -20.809 7.398 16.866 1.00 93.56 111 PRO A C 1
ATOM 891 O O . PRO A 1 111 ? -21.651 7.294 17.763 1.00 93.56 111 PRO A O 1
ATOM 894 N N . PRO A 1 112 ? -19.506 7.123 17.059 1.00 92.00 112 PRO A N 1
ATOM 895 C CA . PRO A 1 112 ? -18.986 6.743 18.364 1.00 92.00 112 PRO A CA 1
ATOM 896 C C . PRO A 1 112 ? -19.167 7.888 19.363 1.00 92.00 112 PRO A C 1
ATOM 898 O O . PRO A 1 112 ? -18.988 9.065 19.029 1.00 92.00 112 PRO A O 1
ATOM 901 N N . THR A 1 113 ? -19.504 7.533 20.595 1.00 92.81 113 THR A N 1
ATOM 902 C CA . THR A 1 113 ? -19.630 8.477 21.707 1.00 92.81 113 THR A CA 1
ATOM 903 C C . THR A 1 113 ? -18.261 8.934 22.207 1.00 92.81 113 THR A C 1
ATOM 905 O O . THR A 1 113 ? -17.223 8.304 21.973 1.00 92.81 113 THR A O 1
ATOM 908 N N . GLN A 1 114 ? -18.249 10.056 22.924 1.00 90.25 114 GLN A N 1
ATOM 909 C CA . GLN A 1 114 ? -17.027 10.604 23.505 1.00 90.25 114 GLN A CA 1
ATOM 910 C C . GLN A 1 114 ? -16.451 9.647 24.560 1.00 90.25 114 GLN A C 1
ATOM 912 O O . GLN A 1 114 ? -15.238 9.458 24.638 1.00 90.25 114 GLN A O 1
ATOM 917 N N . GLU A 1 115 ? -17.312 8.989 25.332 1.00 91.38 115 GLU A N 1
ATOM 918 C CA . GLU A 1 115 ? -16.951 7.995 26.339 1.00 91.38 115 GLU A CA 1
ATOM 919 C C . GLU A 1 115 ? -16.311 6.752 25.711 1.00 91.38 115 GLU A C 1
ATOM 921 O O . GLU A 1 115 ? -15.263 6.302 26.181 1.00 91.38 115 GLU A O 1
ATOM 926 N N . GLU A 1 116 ? -16.887 6.226 24.626 1.00 92.00 116 GLU A N 1
ATOM 927 C CA . GLU A 1 116 ? -16.309 5.104 23.873 1.00 92.00 116 GLU A CA 1
ATOM 928 C C . GLU A 1 116 ? -14.936 5.461 23.310 1.00 92.00 116 GLU A C 1
ATOM 930 O O . GLU A 1 116 ? -14.004 4.658 23.389 1.00 92.00 116 GLU A O 1
ATOM 935 N N . PHE A 1 117 ? -14.780 6.679 22.789 1.00 89.12 117 PHE A N 1
ATOM 936 C CA . PHE A 1 117 ? -13.500 7.148 22.274 1.00 89.12 117 PHE A CA 1
ATOM 937 C C . PHE A 1 117 ? -12.438 7.246 23.378 1.00 89.12 117 PHE A C 1
ATOM 939 O O . PHE A 1 117 ? -11.329 6.728 23.213 1.00 89.12 117 PHE A O 1
ATOM 946 N N . LYS A 1 118 ? -12.783 7.830 24.535 1.00 88.75 118 LYS A N 1
ATOM 947 C CA . LYS A 1 118 ? -11.890 7.884 25.707 1.00 88.75 118 LYS A CA 1
ATOM 948 C C . LYS A 1 118 ? -11.506 6.484 26.183 1.00 88.75 118 LYS A C 1
ATOM 950 O O . LYS A 1 118 ? -10.332 6.236 26.457 1.00 88.75 118 LYS A O 1
ATOM 955 N N . ALA A 1 119 ? -12.468 5.564 26.246 1.00 90.81 119 ALA A N 1
ATOM 956 C CA . ALA A 1 119 ? -12.231 4.175 26.630 1.00 90.81 119 ALA A CA 1
ATOM 957 C C . ALA A 1 119 ? -11.344 3.431 25.616 1.00 90.81 119 ALA A C 1
ATOM 959 O O . ALA A 1 119 ? -10.482 2.642 26.003 1.00 90.81 119 ALA A O 1
ATOM 960 N N . ALA A 1 120 ? -11.513 3.681 24.318 1.00 90.56 120 ALA A N 1
ATOM 961 C CA . ALA A 1 120 ? -10.678 3.088 23.278 1.00 90.56 120 ALA A CA 1
ATOM 962 C C . ALA A 1 120 ? -9.232 3.599 23.358 1.00 90.56 120 ALA A C 1
ATOM 964 O O . ALA A 1 120 ? -8.292 2.804 23.273 1.00 90.56 120 ALA A O 1
ATOM 965 N N . ILE A 1 121 ? -9.040 4.907 23.570 1.00 88.25 121 ILE A N 1
ATOM 966 C CA . ILE A 1 121 ? -7.708 5.495 23.747 1.00 88.25 121 ILE A CA 1
ATOM 967 C C . ILE A 1 121 ? -7.053 4.937 25.008 1.00 88.25 121 ILE A C 1
ATOM 969 O O . ILE A 1 121 ? -5.924 4.469 24.921 1.00 88.25 121 ILE A O 1
ATOM 973 N N . SER A 1 122 ? -7.740 4.933 26.154 1.00 87.00 122 SER A N 1
ATOM 974 C CA . SER A 1 122 ? -7.156 4.484 27.426 1.00 87.00 122 SER A CA 1
ATOM 975 C C . SER A 1 122 ? -6.740 3.009 27.413 1.00 87.00 122 SER A C 1
ATOM 977 O O . SER A 1 122 ? -5.710 2.663 27.991 1.00 87.00 122 SER A O 1
ATOM 979 N N . ASN A 1 123 ? -7.484 2.154 26.704 1.00 89.00 123 ASN A N 1
ATOM 980 C CA . ASN A 1 123 ? -7.154 0.735 26.532 1.00 89.00 123 ASN A CA 1
ATOM 981 C C . ASN A 1 123 ? -6.130 0.466 25.416 1.00 89.00 123 ASN A C 1
ATOM 983 O O . ASN A 1 123 ? -5.661 -0.665 25.260 1.00 89.00 123 ASN A O 1
ATOM 987 N N . SER A 1 124 ? -5.777 1.473 24.617 1.00 88.25 124 SER A N 1
ATOM 988 C CA . SER A 1 124 ? -4.838 1.294 23.516 1.00 88.25 124 SER A CA 1
ATOM 989 C C . SER A 1 124 ? -3.389 1.210 24.010 1.00 88.25 124 SER A C 1
ATOM 991 O O . SER A 1 124 ? -2.982 1.933 24.916 1.00 88.25 124 SER A O 1
ATOM 993 N N . PRO A 1 125 ? -2.543 0.366 23.400 1.00 87.12 125 PRO A N 1
ATOM 994 C CA . PRO A 1 125 ? -1.150 0.251 23.805 1.00 87.12 125 PRO A CA 1
ATOM 995 C C . PRO A 1 125 ? -0.330 1.505 23.458 1.00 87.12 125 PRO A C 1
ATOM 997 O O . PRO A 1 125 ? -0.433 2.060 22.360 1.00 87.12 125 PRO A O 1
ATOM 1000 N N . ILE A 1 126 ? 0.540 1.889 24.394 1.00 86.56 126 ILE A N 1
ATOM 1001 C CA . ILE A 1 126 ? 1.456 3.039 24.319 1.00 86.56 126 ILE A CA 1
ATOM 1002 C C . ILE A 1 126 ? 2.719 2.656 23.524 1.00 86.56 126 ILE A C 1
ATOM 1004 O O . ILE A 1 126 ? 3.116 1.484 23.493 1.00 86.56 126 ILE A O 1
ATOM 1008 N N . ARG A 1 127 ? 3.384 3.639 22.905 1.00 86.50 127 ARG A N 1
ATOM 1009 C CA . ARG A 1 127 ? 4.642 3.502 22.137 1.00 86.50 127 ARG A CA 1
ATOM 1010 C C . ARG A 1 127 ? 4.527 2.594 20.914 1.00 86.50 127 ARG A C 1
ATOM 1012 O O . ARG A 1 127 ? 5.490 1.929 20.522 1.00 86.50 127 ARG A O 1
ATOM 1019 N N . LYS A 1 128 ? 3.342 2.538 20.309 1.00 87.81 128 LYS A N 1
ATOM 1020 C CA . LYS A 1 128 ? 3.152 1.908 18.999 1.00 87.81 128 LYS A CA 1
ATOM 1021 C C . LYS A 1 128 ? 3.528 2.870 17.882 1.00 87.81 128 LYS A C 1
ATOM 1023 O O . LYS A 1 128 ? 3.505 4.087 18.057 1.00 87.81 128 LYS A O 1
ATOM 1028 N N . ALA A 1 129 ? 3.906 2.295 16.742 1.00 87.88 129 ALA A N 1
ATOM 1029 C CA . ALA A 1 129 ? 4.237 3.072 15.562 1.00 87.88 129 ALA A CA 1
ATOM 1030 C C . ALA A 1 129 ? 3.005 3.887 15.129 1.00 87.88 129 ALA A C 1
ATOM 1032 O O . ALA A 1 129 ? 1.924 3.305 15.000 1.00 87.88 129 ALA A O 1
ATOM 1033 N N . PRO A 1 130 ? 3.144 5.207 14.926 1.00 86.69 130 PRO A N 1
ATOM 1034 C CA . PRO A 1 130 ? 2.064 6.005 14.374 1.00 86.69 130 PRO A CA 1
ATOM 1035 C C . PRO A 1 130 ? 1.770 5.566 12.935 1.00 86.69 130 PRO A C 1
ATOM 1037 O O . PRO A 1 130 ? 2.661 5.109 12.213 1.00 86.69 130 PRO A O 1
ATOM 1040 N N . GLY A 1 131 ? 0.512 5.710 12.519 1.00 84.00 131 GLY A N 1
ATOM 1041 C CA . GLY A 1 131 ? 0.111 5.483 11.132 1.00 84.00 131 GLY A CA 1
ATOM 1042 C C . GLY A 1 131 ? 0.655 6.559 10.186 1.00 84.00 131 GLY A C 1
ATOM 1043 O O . GLY A 1 131 ? 1.470 7.400 10.563 1.00 84.00 131 GLY A O 1
ATOM 1044 N N . HIS A 1 132 ? 0.145 6.589 8.954 1.00 85.50 132 HIS A N 1
ATOM 1045 C CA . HIS A 1 132 ? 0.538 7.581 7.940 1.00 85.50 132 HIS A CA 1
ATOM 1046 C C . HIS A 1 132 ? 0.341 9.043 8.389 1.00 85.50 132 HIS A C 1
ATOM 1048 O O . HIS A 1 132 ? 0.962 9.944 7.836 1.00 85.50 132 HIS A O 1
ATOM 1054 N N . SER A 1 133 ? -0.529 9.287 9.373 1.00 86.00 133 SER A N 1
ATOM 1055 C CA . SER A 1 133 ? -0.780 10.609 9.951 1.00 86.00 133 SER A CA 1
ATOM 1056 C C . SER A 1 133 ? 0.340 11.094 10.875 1.00 86.00 133 SER A C 1
ATOM 1058 O O . SER A 1 133 ? 0.365 12.271 11.219 1.00 86.00 133 SER A O 1
ATOM 1060 N N . GLY A 1 134 ? 1.239 10.211 11.324 1.00 87.50 134 GLY A N 1
ATOM 1061 C CA . GLY A 1 134 ? 2.266 10.541 12.316 1.00 87.50 134 GLY A CA 1
ATOM 1062 C C . GLY A 1 134 ? 1.733 10.720 13.745 1.00 87.50 134 GLY A C 1
ATOM 1063 O O . GLY A 1 134 ? 2.519 10.969 14.656 1.00 87.50 134 GLY A O 1
ATOM 1064 N N . VAL A 1 135 ? 0.425 10.558 13.967 1.00 85.56 135 VAL A N 1
ATOM 1065 C CA . VAL A 1 135 ? -0.207 10.727 15.283 1.00 85.56 135 VAL A CA 1
ATOM 1066 C C . VAL A 1 135 ? -0.210 9.392 16.029 1.00 85.56 135 VAL A C 1
ATOM 1068 O O . VAL A 1 135 ? -0.754 8.404 15.535 1.00 85.56 135 VAL A O 1
ATOM 1071 N N . SER A 1 136 ? 0.416 9.346 17.207 1.00 88.12 136 SER A N 1
ATOM 1072 C CA . SER A 1 136 ? 0.438 8.165 18.078 1.00 88.12 136 SER A CA 1
ATOM 1073 C C . SER A 1 136 ? -0.611 8.255 19.189 1.00 88.12 136 SER A C 1
ATOM 1075 O O . SER A 1 136 ? -1.018 9.343 19.593 1.00 88.12 136 SER A O 1
ATOM 1077 N N . ASN A 1 137 ? -0.999 7.102 19.738 1.00 85.94 137 ASN A N 1
ATOM 1078 C CA . ASN A 1 137 ? -1.913 7.022 20.886 1.00 85.94 137 ASN A CA 1
ATOM 1079 C C . ASN A 1 137 ? -1.390 7.810 22.097 1.00 85.94 137 ASN A C 1
ATOM 1081 O O . ASN A 1 137 ? -2.162 8.442 22.812 1.00 85.94 137 ASN A O 1
ATOM 1085 N N . ASP A 1 138 ? -0.068 7.837 22.279 1.00 87.31 138 ASP A N 1
ATOM 1086 C CA . ASP A 1 138 ? 0.612 8.589 23.331 1.00 87.31 138 ASP A CA 1
ATOM 1087 C C . ASP A 1 138 ? 0.268 10.085 23.292 1.00 87.31 138 ASP A C 1
ATOM 1089 O O . ASP A 1 138 ? 0.213 10.718 24.343 1.00 87.31 138 ASP A O 1
ATOM 1093 N N . LEU A 1 139 ? 0.049 10.660 22.102 1.00 86.88 139 LEU A N 1
ATOM 1094 C CA . LEU A 1 139 ? -0.330 12.068 21.964 1.00 86.88 139 LEU A CA 1
ATOM 1095 C C . LEU A 1 139 ? -1.738 12.312 22.507 1.00 86.88 139 LEU A C 1
ATOM 1097 O O . LEU A 1 139 ? -1.923 13.234 23.298 1.00 86.88 139 LEU A O 1
ATOM 1101 N N . PHE A 1 140 ? -2.691 11.448 22.154 1.00 83.19 140 PHE A N 1
ATOM 1102 C CA . PHE A 1 140 ? -4.066 11.540 22.646 1.00 83.19 140 PHE A CA 1
ATOM 1103 C C . PHE A 1 140 ? -4.150 11.346 24.163 1.00 83.19 140 PHE A C 1
ATOM 1105 O O . PHE A 1 140 ? -4.859 12.081 24.838 1.00 83.19 140 PHE A O 1
ATOM 1112 N N . MET A 1 141 ? -3.370 10.418 24.723 1.00 82.50 141 MET A N 1
ATOM 1113 C CA . MET A 1 141 ? -3.321 10.199 26.174 1.00 82.50 141 MET A CA 1
ATOM 1114 C C . MET A 1 141 ? -2.691 11.367 26.942 1.00 82.50 141 MET A C 1
ATOM 1116 O O . MET A 1 141 ? -3.081 11.650 28.071 1.00 82.50 141 MET A O 1
ATOM 1120 N N . ARG A 1 142 ? -1.691 12.038 26.356 1.00 80.56 142 ARG A N 1
ATOM 1121 C CA . ARG A 1 142 ? -0.996 13.173 26.989 1.00 80.56 142 ARG A CA 1
ATOM 1122 C C . ARG A 1 142 ? -1.790 14.470 26.941 1.00 80.56 142 ARG A C 1
ATOM 1124 O O . ARG A 1 142 ? -1.532 15.340 27.764 1.00 80.56 142 ARG A O 1
ATOM 1131 N N . GLN A 1 143 ? -2.705 14.613 25.984 1.00 71.44 143 GLN A N 1
ATOM 1132 C CA . GLN A 1 143 ? -3.522 15.818 25.844 1.00 71.44 143 GLN A CA 1
ATOM 1133 C C . GLN A 1 143 ? -4.500 16.031 27.007 1.00 71.44 143 GLN A C 1
ATOM 1135 O O . GLN A 1 143 ? -5.034 17.126 27.134 1.00 71.44 143 GLN A O 1
ATOM 1140 N N . GLY A 1 144 ? -4.656 15.044 27.894 1.00 59.12 144 GLY A N 1
ATOM 1141 C CA . GLY A 1 144 ? -5.226 15.221 29.230 1.00 59.12 144 GLY A CA 1
ATOM 1142 C C . GLY A 1 144 ? -6.744 15.324 29.273 1.00 59.12 144 GLY A C 1
ATOM 1143 O O . GLY A 1 144 ? -7.324 14.775 30.195 1.00 59.12 144 GLY A O 1
ATOM 1144 N N . ASP A 1 145 ? -7.382 15.915 28.268 1.00 55.84 145 ASP A N 1
ATOM 1145 C CA . ASP A 1 145 ? -8.834 16.063 28.199 1.00 55.84 145 ASP A CA 1
ATOM 1146 C C . ASP A 1 145 ? -9.299 15.994 26.738 1.00 55.84 145 ASP A C 1
ATOM 1148 O O . ASP A 1 145 ? -9.275 16.972 25.988 1.00 55.84 145 ASP A O 1
ATOM 1152 N N . LEU A 1 146 ? -9.726 14.801 26.341 1.00 51.78 146 LEU A N 1
ATOM 1153 C CA . LEU A 1 146 ? -10.801 14.622 25.369 1.00 51.78 146 LEU A CA 1
ATOM 1154 C C . LEU A 1 146 ? -12.035 14.257 26.159 1.00 51.78 146 LEU A C 1
ATOM 1156 O O . LEU A 1 146 ? -11.884 13.624 27.226 1.00 51.78 146 LEU A O 1
#

Radius of gyration: 30.6 Å; Cα contacts (8 Å, |Δi|>4): 65; chains: 1; bounding box: 87×39×64 Å

Nearest PDB structures (foldseek):
  3aei-assembly2_B  TM=3.239E-01  e=2.602E+00  Thermococcus sp. JCM 11816
  6nr9-assembly1_2  TM=2.320E-01  e=3.181E+00  Homo sapiens
  1fxk-assembly1_B  TM=2.412E-01  e=5.816E+00  Methanothermobacter thermaut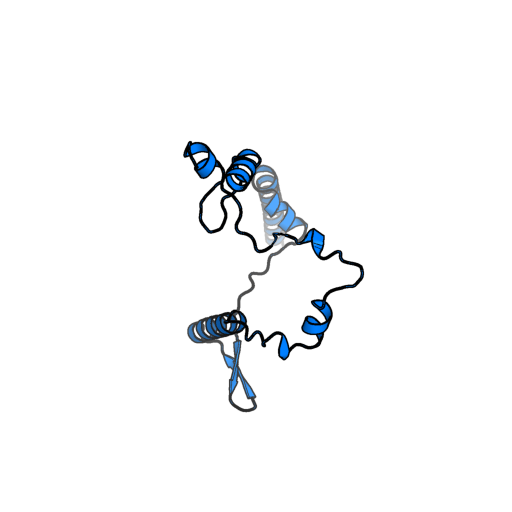otrophicus
  2zqm-assembly1_A  TM=1.932E-01  e=7.111E+00  Thermococcus sp. JCM 11816

Secondary structure (DSSP, 8-state):
-HHHHHHHHHHHHHHHHHHHHHHHH-HHHHHHHHTT----------EEEEETTEEEEE--HHHHHHHHHHHHHHHTS---PPPGGG-HHHHHHHSPPTTS-GGGGTTTTSPPPHHHHHHHHHHSPSSPPP-TT---HHHHHHT---

pLDDT: mean 86.96, std 7.11, range [51.78, 95.38]